Protein AF-X1A5C3-F1 (afdb_monomer_lite)

Secondary structure (DSSP, 8-state):
--SS-STTTHHHH-TT-------S---SS-HHHHHHHTT-SHHHHHHHHHHHHT-

InterPro domains:
  IPR009014 Transketolase C-terminal/Pyruvate-ferredoxin oxidoreductase domain II [G3DSA:3.40.50.920] (1-55)
  IPR009014 Transketolase C-terminal/Pyruvate-ferredoxin oxidoreductase domain II [SSF52922] (1-54)
  IPR033247 Transketolase family [PTHR43522] (1-53)
  IPR055152 Transketolase-like, C-terminal domain [PF22613] (1-41)

Structure (mmCIF, N/CA/C/O backbone):
data_AF-X1A5C3-F1
#
_entry.id   AF-X1A5C3-F1
#
loop_
_atom_site.group_PDB
_atom_site.id
_atom_site.type_symbol
_atom_site.label_atom_id
_atom_site.label_alt_id
_atom_site.label_comp_id
_atom_site.label_asym_id
_atom_site.label_entity_id
_atom_site.label_seq_id
_atom_site.pdbx_PDB_ins_code
_atom_site.Cartn_x
_atom_site.Cartn_y
_atom_site.Cartn_z
_atom_site.occupancy
_atom_site.B_iso_or_equiv
_atom_site.auth_seq_id
_atom_site.auth_comp_id
_atom_site.auth_asym_id
_atom_site.auth_atom_id
_atom_site.pdbx_PDB_model_num
ATOM 1 N N . VAL A 1 1 ? -2.336 -6.103 1.414 1.00 97.69 1 VAL A N 1
ATOM 2 C CA . VAL A 1 1 ? -1.681 -4.812 1.731 1.00 97.69 1 VAL A CA 1
ATOM 3 C C . VAL A 1 1 ? -0.209 -5.012 1.471 1.00 97.69 1 VAL A C 1
ATOM 5 O O . VAL A 1 1 ? 0.370 -5.876 2.114 1.00 97.69 1 VAL A O 1
ATOM 8 N N . GLU A 1 2 ? 0.364 -4.296 0.512 1.00 98.25 2 GLU A N 1
ATOM 9 C CA . GLU A 1 2 ? 1.763 -4.480 0.121 1.00 98.25 2 GLU A CA 1
ATOM 10 C C . GLU A 1 2 ? 2.338 -3.177 -0.436 1.00 98.25 2 GLU A C 1
ATOM 12 O O . GLU A 1 2 ? 1.679 -2.477 -1.197 1.00 98.25 2 GLU A O 1
ATOM 17 N N . THR A 1 3 ? 3.578 -2.840 -0.090 1.00 96.88 3 THR A N 1
ATOM 18 C CA . THR A 1 3 ? 4.269 -1.639 -0.588 1.00 96.88 3 THR A CA 1
ATOM 19 C C . THR A 1 3 ? 4.896 -1.904 -1.959 1.00 96.88 3 THR A C 1
ATOM 21 O O . THR A 1 3 ? 6.100 -1.747 -2.148 1.00 96.88 3 THR A O 1
ATOM 24 N N . GLY A 1 4 ? 4.063 -2.357 -2.895 1.00 96.81 4 GLY A N 1
ATOM 25 C CA . GLY A 1 4 ? 4.416 -2.814 -4.237 1.00 96.81 4 GLY A CA 1
ATOM 26 C C . GLY A 1 4 ? 3.231 -2.683 -5.193 1.00 96.81 4 GLY A C 1
ATOM 27 O O . GLY A 1 4 ? 2.166 -2.204 -4.798 1.00 96.81 4 GLY A O 1
ATOM 28 N N . VAL A 1 5 ? 3.419 -3.068 -6.456 1.00 97.69 5 VAL A N 1
ATOM 29 C CA . VAL A 1 5 ? 2.356 -3.000 -7.470 1.00 97.69 5 VAL A CA 1
ATOM 30 C C . VAL A 1 5 ? 1.206 -3.942 -7.112 1.00 97.69 5 VAL A C 1
ATOM 32 O O . VAL A 1 5 ? 1.415 -5.015 -6.562 1.00 97.69 5 VAL A O 1
ATOM 35 N N . SER A 1 6 ? -0.026 -3.548 -7.432 1.00 97.44 6 SER A N 1
ATOM 36 C CA . SER A 1 6 ? -1.208 -4.391 -7.178 1.00 97.44 6 SER A CA 1
ATOM 37 C C . SER A 1 6 ? -1.286 -5.651 -8.048 1.00 97.44 6 SER A C 1
ATOM 39 O O . SER A 1 6 ? -2.012 -6.574 -7.696 1.00 97.44 6 SER A O 1
ATOM 41 N N . GLN A 1 7 ? -0.543 -5.704 -9.157 1.00 97.62 7 GLN A N 1
ATOM 42 C CA . GLN A 1 7 ? -0.569 -6.819 -10.103 1.00 97.62 7 GLN A CA 1
ATOM 43 C C . GLN A 1 7 ? -0.209 -8.149 -9.424 1.00 97.62 7 GLN A C 1
ATOM 45 O O . GLN A 1 7 ? 0.818 -8.263 -8.760 1.00 97.62 7 GLN A O 1
ATOM 50 N N . GLY A 1 8 ? -1.043 -9.163 -9.643 1.00 97.12 8 GLY A N 1
ATOM 51 C CA . GLY A 1 8 ? -0.937 -10.495 -9.054 1.00 97.12 8 GLY A CA 1
ATOM 52 C C . GLY A 1 8 ? -1.807 -10.690 -7.809 1.00 97.12 8 GLY A C 1
ATOM 53 O O . GLY A 1 8 ? -2.153 -11.831 -7.489 1.00 97.12 8 GLY A O 1
ATOM 54 N N . TRP A 1 9 ? -2.215 -9.614 -7.126 1.00 98.31 9 TRP A N 1
ATOM 55 C CA . TRP A 1 9 ? -3.082 -9.712 -5.948 1.00 98.31 9 TRP A CA 1
ATOM 56 C C . TRP A 1 9 ? -4.535 -10.023 -6.303 1.00 98.31 9 TRP A C 1
ATOM 58 O O . TRP A 1 9 ? -5.221 -10.666 -5.507 1.00 98.31 9 TRP A O 1
ATOM 68 N N . GLU A 1 10 ? -4.991 -9.652 -7.501 1.00 96.31 10 GLU A N 1
ATOM 69 C CA . GLU A 1 10 ? -6.339 -9.918 -8.013 1.00 96.31 10 GLU A CA 1
ATOM 70 C C . GLU A 1 10 ? -6.705 -11.408 -7.966 1.00 96.31 10 GLU A C 1
ATOM 72 O O . GLU A 1 10 ? -7.844 -11.750 -7.658 1.00 96.31 10 GLU A O 1
ATOM 77 N N . ARG A 1 11 ? -5.723 -12.308 -8.143 1.00 97.50 11 ARG A N 1
ATOM 78 C CA . ARG A 1 11 ? -5.916 -13.764 -8.032 1.00 97.50 11 ARG A CA 1
ATOM 79 C C . ARG A 1 11 ? -6.392 -14.199 -6.642 1.00 97.50 11 ARG A C 1
ATOM 81 O O . ARG A 1 11 ? -7.032 -15.240 -6.516 1.00 97.50 11 ARG A O 1
ATOM 88 N N . TRP A 1 12 ? -6.042 -13.440 -5.608 1.00 97.56 12 TRP A N 1
ATOM 89 C CA . TRP A 1 12 ? -6.325 -13.769 -4.212 1.00 97.56 12 TRP A CA 1
ATOM 90 C C . TRP A 1 12 ? -7.512 -12.991 -3.665 1.00 97.56 12 TRP A C 1
ATOM 92 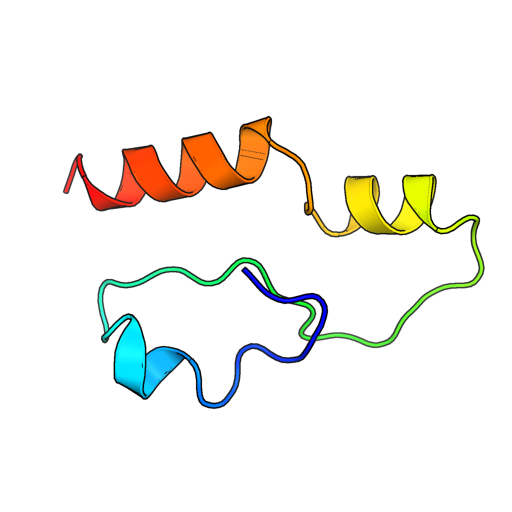O O . TRP A 1 12 ? -8.310 -13.546 -2.915 1.00 97.56 12 TRP A O 1
ATOM 102 N N . VAL A 1 13 ? -7.623 -11.710 -4.021 1.00 97.06 13 VAL A N 1
ATOM 103 C CA . VAL A 1 13 ? -8.697 -10.848 -3.512 1.00 97.06 13 VAL A CA 1
ATOM 104 C C . VAL A 1 13 ? -9.979 -10.943 -4.348 1.00 97.06 13 VAL A C 1
ATOM 106 O O . VAL A 1 13 ? -11.044 -10.585 -3.851 1.00 97.06 13 VAL A O 1
ATOM 109 N N . GLY A 1 14 ? -9.892 -11.458 -5.580 1.00 95.75 14 GLY A N 1
ATOM 110 C CA . GLY A 1 14 ? -11.009 -11.591 -6.514 1.00 95.75 14 GLY A CA 1
ATOM 111 C C . GLY A 1 14 ? -11.511 -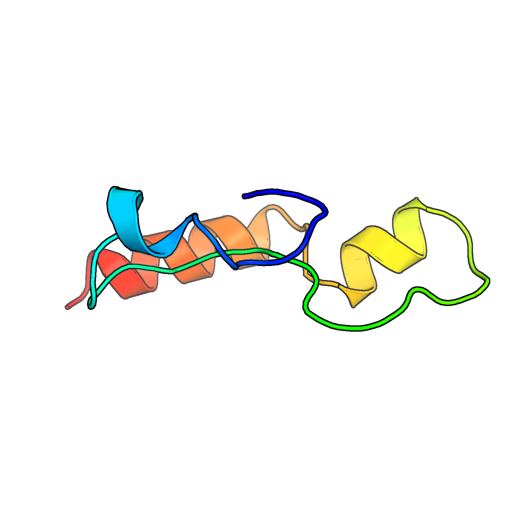10.254 -7.067 1.00 95.75 14 GLY A C 1
ATOM 112 O O . GLY A 1 14 ? -11.065 -9.181 -6.661 1.00 95.75 14 GLY A O 1
ATOM 113 N N . ASP A 1 15 ? -12.487 -10.317 -7.975 1.00 94.31 15 ASP A N 1
ATOM 114 C CA . ASP A 1 15 ? -13.009 -9.145 -8.703 1.00 94.31 15 ASP A CA 1
ATOM 115 C C . AS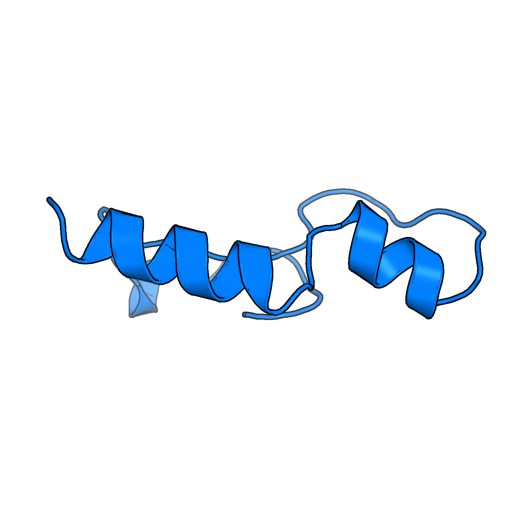P A 1 15 ? -13.650 -8.092 -7.789 1.00 94.31 15 ASP A C 1
ATOM 117 O O . ASP A 1 15 ? -13.633 -6.895 -8.074 1.00 94.31 15 ASP A O 1
ATOM 121 N N . ALA A 1 16 ? -14.217 -8.540 -6.667 1.00 94.75 16 ALA A N 1
ATOM 122 C CA . ALA A 1 16 ? -14.817 -7.671 -5.662 1.00 94.75 16 ALA A CA 1
ATOM 123 C C . ALA A 1 16 ? -13.828 -7.245 -4.562 1.00 94.75 16 ALA A C 1
ATOM 125 O O . ALA A 1 16 ? -14.226 -6.513 -3.656 1.00 94.75 16 ALA A O 1
ATOM 126 N N . GLY A 1 17 ? -12.573 -7.698 -4.621 1.00 96.00 17 GLY A N 1
ATOM 127 C CA . GLY A 1 17 ? -11.537 -7.414 -3.638 1.00 96.00 17 GLY A CA 1
ATOM 128 C C . GLY A 1 17 ? -11.010 -5.979 -3.676 1.00 96.00 17 GLY A C 1
ATOM 129 O O . GLY A 1 17 ? -11.371 -5.167 -4.526 1.00 96.00 17 GLY A O 1
ATOM 130 N N . SER A 1 18 ? -10.134 -5.650 -2.726 1.00 97.00 18 SER A N 1
ATOM 131 C CA . SER A 1 18 ? -9.417 -4.370 -2.694 1.00 97.00 18 SER A CA 1
ATOM 132 C C . SER A 1 18 ? -7.956 -4.589 -2.309 1.00 97.00 18 SER A C 1
ATOM 134 O O . SER A 1 18 ? -7.629 -5.484 -1.525 1.00 97.00 18 SER A O 1
ATOM 136 N N . CYS A 1 19 ? -7.073 -3.751 -2.851 1.00 97.81 19 CYS A N 1
ATOM 137 C CA . CYS A 1 19 ? -5.636 -3.795 -2.615 1.00 97.81 19 CYS A CA 1
ATOM 138 C C . CYS A 1 19 ? -5.133 -2.412 -2.192 1.00 97.81 19 CYS A C 1
ATOM 140 O O . CYS A 1 19 ? -5.289 -1.432 -2.918 1.00 97.81 19 CYS A O 1
ATOM 142 N N . VAL A 1 20 ? -4.469 -2.343 -1.037 1.00 98.06 20 VAL A N 1
ATOM 143 C CA . VAL A 1 20 ? -3.655 -1.181 -0.647 1.00 98.06 20 VAL A CA 1
ATOM 144 C C . VAL A 1 20 ? -2.231 -1.435 -1.137 1.00 98.06 20 VAL A C 1
ATOM 146 O O . VAL A 1 20 ? -1.515 -2.239 -0.530 1.00 98.06 20 VAL A O 1
ATOM 149 N N . CYS A 1 21 ? -1.891 -0.800 -2.263 1.00 98.12 21 CYS A N 1
ATOM 150 C CA . CYS A 1 21 ? -0.693 -1.022 -3.080 1.00 98.12 21 CYS A CA 1
ATOM 151 C C . CYS A 1 21 ? -0.196 0.289 -3.729 1.00 98.12 21 CYS A C 1
ATOM 153 O O . CYS A 1 21 ? -0.887 1.308 -3.713 1.00 98.12 21 CYS A O 1
ATOM 155 N N . VAL A 1 22 ? 0.993 0.264 -4.338 1.00 97.62 22 VAL A N 1
ATOM 156 C CA . VAL A 1 22 ? 1.623 1.393 -5.042 1.00 97.62 22 VAL A CA 1
ATOM 157 C C . VAL A 1 22 ? 1.686 1.115 -6.548 1.00 97.62 22 VAL A C 1
ATOM 159 O O . VAL A 1 22 ? 2.535 0.368 -7.018 1.00 97.62 22 VAL A O 1
ATOM 162 N N . ASN A 1 23 ? 0.824 1.776 -7.325 1.00 97.06 23 ASN A N 1
ATOM 163 C CA . ASN A 1 23 ? 0.765 1.647 -8.794 1.00 97.06 23 ASN A CA 1
ATOM 164 C C . ASN A 1 23 ? 1.431 2.827 -9.534 1.00 97.06 23 ASN A C 1
ATOM 166 O O . ASN A 1 23 ? 1.067 3.157 -10.660 1.00 97.06 23 ASN A O 1
ATOM 170 N N . LYS A 1 24 ? 2.368 3.515 -8.877 1.00 95.81 24 LYS A N 1
ATOM 171 C CA . LYS A 1 24 ? 3.099 4.670 -9.417 1.00 95.81 24 LYS A CA 1
ATOM 172 C C . LYS A 1 24 ? 4.528 4.695 -8.886 1.00 95.81 24 LYS A C 1
ATOM 174 O O . LYS A 1 24 ? 4.821 4.056 -7.881 1.00 95.81 24 LYS A O 1
ATOM 179 N N . PHE A 1 25 ? 5.410 5.455 -9.527 1.00 96.81 25 PHE A N 1
ATOM 180 C CA . PHE A 1 25 ? 6.758 5.655 -8.997 1.00 96.81 25 PHE A CA 1
ATOM 181 C C . PHE A 1 25 ? 6.750 6.384 -7.648 1.00 96.81 25 PHE A C 1
ATOM 183 O O . PHE A 1 25 ? 5.806 7.101 -7.302 1.00 96.81 25 PHE A O 1
ATOM 190 N N . GLY A 1 26 ? 7.838 6.173 -6.905 1.00 95.88 26 GLY A N 1
ATOM 191 C CA . GLY A 1 26 ? 8.095 6.822 -5.629 1.00 95.88 26 GLY A CA 1
ATOM 192 C C . GLY A 1 26 ? 8.299 8.336 -5.747 1.00 95.88 26 GLY A C 1
ATOM 193 O O . GLY A 1 26 ? 8.274 8.924 -6.827 1.00 95.88 26 GLY A O 1
ATOM 194 N N . ALA A 1 27 ? 8.548 8.966 -4.605 1.00 97.44 27 ALA A N 1
ATOM 195 C CA . ALA A 1 27 ? 8.937 10.365 -4.507 1.00 97.44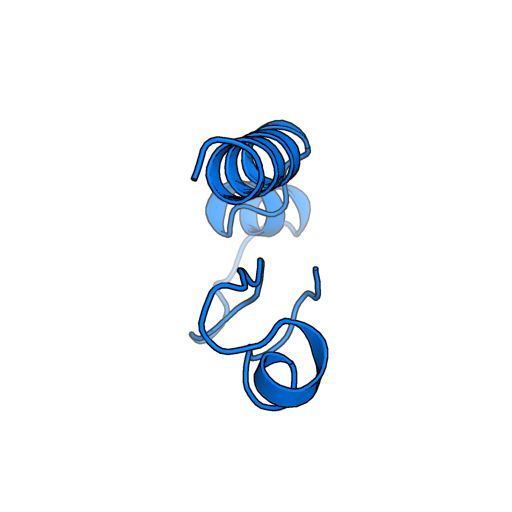 27 ALA A CA 1
ATOM 196 C C . ALA A 1 27 ? 10.038 10.527 -3.452 1.00 97.44 27 ALA A C 1
ATOM 198 O O . ALA A 1 27 ? 10.175 9.692 -2.558 1.00 97.44 27 ALA A O 1
ATOM 199 N N . SER A 1 28 ? 10.816 11.606 -3.545 1.00 98.19 28 SER A N 1
ATOM 200 C CA . SER A 1 28 ? 11.855 11.915 -2.558 1.00 98.19 28 SER A CA 1
ATOM 201 C C . SER A 1 28 ? 11.231 12.550 -1.313 1.00 98.19 28 SER A C 1
ATOM 203 O O . SER A 1 28 ? 10.830 13.712 -1.341 1.00 98.19 28 SER A O 1
ATOM 205 N N . ALA A 1 29 ? 11.101 11.772 -0.236 1.00 97.75 29 ALA A N 1
ATOM 206 C CA . ALA A 1 29 ? 10.617 12.215 1.072 1.00 97.75 29 ALA A CA 1
ATOM 207 C C . ALA A 1 29 ? 10.937 11.161 2.156 1.00 97.75 29 ALA A C 1
ATOM 209 O O . ALA A 1 29 ? 11.239 10.012 1.823 1.00 97.75 29 ALA A O 1
ATOM 210 N N . PRO A 1 30 ? 10.836 11.499 3.457 1.00 98.56 30 PRO A N 1
ATOM 211 C CA . PRO A 1 30 ? 10.951 10.516 4.532 1.00 98.56 30 PRO A CA 1
ATOM 212 C C . PRO A 1 30 ? 9.907 9.397 4.414 1.00 98.56 30 PRO A C 1
ATOM 214 O O . PRO A 1 30 ? 8.741 9.657 4.113 1.00 98.56 30 PRO A O 1
ATOM 217 N N . GLY A 1 31 ? 10.293 8.159 4.740 1.00 96.62 31 GLY A N 1
ATOM 218 C CA . GLY A 1 31 ? 9.433 6.978 4.570 1.00 96.62 31 GLY A CA 1
ATOM 219 C C . GLY A 1 31 ? 8.066 7.089 5.252 1.00 96.62 31 GLY A C 1
ATOM 220 O O . GLY A 1 31 ? 7.055 6.746 4.652 1.00 96.62 31 GLY A O 1
ATOM 221 N N . LYS A 1 32 ? 8.001 7.662 6.462 1.00 97.19 32 LYS A N 1
ATOM 222 C CA . LYS A 1 32 ? 6.729 7.890 7.172 1.00 97.19 32 LYS A CA 1
ATOM 223 C C . LYS A 1 32 ? 5.774 8.795 6.383 1.00 97.19 32 LYS A C 1
ATOM 225 O O . LYS A 1 32 ? 4.586 8.504 6.304 1.00 97.19 32 LYS A O 1
ATOM 230 N N . VAL A 1 33 ? 6.305 9.858 5.777 1.00 98.06 33 VAL A N 1
ATOM 231 C CA . VAL A 1 33 ? 5.522 10.777 4.941 1.00 98.06 33 VAL A CA 1
ATOM 232 C C . VAL A 1 33 ? 5.030 10.048 3.694 1.00 98.06 33 VAL A C 1
ATOM 234 O O . VAL A 1 33 ? 3.866 10.180 3.333 1.00 98.06 33 VAL A O 1
ATOM 237 N N . LEU A 1 34 ? 5.886 9.240 3.059 1.00 97.88 34 LEU A N 1
ATOM 238 C CA . LEU A 1 34 ? 5.495 8.449 1.891 1.00 97.88 34 LEU A CA 1
ATOM 239 C C . LEU A 1 34 ? 4.391 7.438 2.222 1.00 97.88 34 LEU A C 1
ATOM 241 O O . LEU A 1 34 ? 3.419 7.363 1.478 1.00 97.88 34 LEU A O 1
ATOM 245 N N . PHE A 1 35 ? 4.491 6.714 3.340 1.00 97.44 35 PHE A N 1
ATOM 246 C CA . PHE A 1 35 ? 3.456 5.763 3.755 1.00 97.44 35 PHE A CA 1
ATOM 247 C C . PHE A 1 35 ? 2.106 6.438 3.975 1.00 97.44 35 PHE A C 1
ATOM 249 O O . PHE A 1 35 ? 1.107 5.977 3.427 1.00 97.44 35 PHE A O 1
ATOM 256 N N . GLU A 1 36 ? 2.079 7.565 4.688 1.00 97.62 36 GLU A N 1
ATOM 257 C CA . GLU A 1 36 ? 0.852 8.337 4.892 1.00 97.62 36 GLU A CA 1
ATOM 258 C C . GLU A 1 36 ? 0.267 8.815 3.553 1.00 97.62 36 GLU A C 1
ATOM 260 O O . GLU A 1 36 ? -0.905 8.582 3.258 1.00 97.62 36 GLU A O 1
ATOM 265 N N . LYS A 1 37 ? 1.097 9.414 2.688 1.00 97.06 37 LYS A N 1
ATOM 266 C CA . LYS A 1 37 ? 0.661 9.945 1.386 1.00 97.06 37 LYS A CA 1
ATOM 267 C C . LYS A 1 37 ? 0.252 8.867 0.388 1.00 97.06 37 LYS A C 1
ATOM 269 O O . LYS A 1 37 ? -0.499 9.163 -0.540 1.00 97.06 37 LYS A O 1
ATOM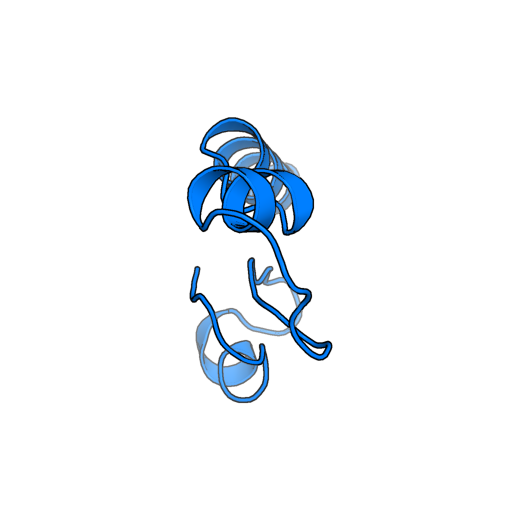 274 N N . TYR A 1 38 ? 0.752 7.644 0.534 1.00 97.56 38 TYR A N 1
ATOM 275 C CA . TYR A 1 38 ? 0.376 6.505 -0.304 1.00 97.56 38 TYR A CA 1
ATOM 276 C C . TYR A 1 38 ? -0.741 5.657 0.320 1.00 97.56 38 TYR A C 1
ATOM 278 O O . TYR A 1 38 ? -1.122 4.645 -0.259 1.00 97.56 38 TYR A O 1
ATOM 286 N N . GLY A 1 39 ? -1.309 6.080 1.454 1.00 97.50 39 GLY A N 1
ATOM 287 C CA . GLY A 1 39 ? -2.470 5.430 2.061 1.00 97.50 39 GLY A CA 1
ATOM 288 C C . GLY A 1 39 ? -2.142 4.160 2.845 1.00 97.50 39 GLY A C 1
ATOM 289 O O . GLY A 1 39 ? -3.043 3.374 3.134 1.00 97.50 39 GLY A O 1
ATOM 290 N N . PHE A 1 40 ? -0.880 3.951 3.224 1.00 98.00 40 PHE A N 1
ATOM 291 C CA . PHE A 1 40 ? -0.469 2.895 4.153 1.00 98.00 40 PHE A CA 1
ATOM 292 C C . PHE A 1 40 ? -0.696 3.350 5.594 1.00 98.00 40 PHE A C 1
ATOM 294 O O . PHE A 1 40 ? 0.235 3.487 6.387 1.00 98.00 40 PHE A O 1
ATOM 301 N N . THR A 1 41 ? -1.958 3.615 5.912 1.00 98.19 41 THR A N 1
ATOM 302 C CA . THR A 1 41 ? -2.421 4.002 7.242 1.00 98.19 41 THR A CA 1
ATOM 303 C C . THR A 1 41 ? -3.428 2.983 7.756 1.00 98.19 41 THR A C 1
ATOM 305 O O . THR A 1 41 ? -4.096 2.296 6.975 1.00 98.19 41 THR A O 1
ATOM 308 N N . VAL A 1 42 ? -3.538 2.869 9.080 1.00 98.25 42 VAL A N 1
ATOM 309 C CA . VAL A 1 42 ? -4.491 1.948 9.717 1.00 98.25 42 VAL A CA 1
ATOM 310 C C . VAL A 1 42 ? -5.917 2.324 9.323 1.00 98.25 42 VAL A C 1
ATOM 312 O O . VAL A 1 42 ? -6.719 1.459 8.979 1.00 98.25 42 VAL A O 1
ATOM 315 N N . GLU A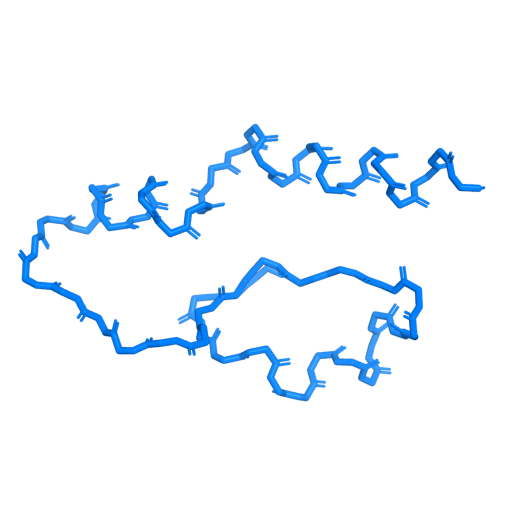 1 43 ? -6.205 3.620 9.304 1.00 98.50 43 GLU A N 1
ATOM 316 C CA . GLU A 1 43 ? -7.509 4.190 8.990 1.00 98.50 43 GLU A CA 1
ATOM 317 C C . GLU A 1 43 ? -7.959 3.792 7.583 1.00 98.50 43 GLU A C 1
ATOM 319 O O . GLU A 1 43 ? -9.069 3.286 7.422 1.00 98.50 43 GLU A O 1
ATOM 324 N N . ASN A 1 44 ? -7.084 3.932 6.580 1.00 98.44 44 ASN A N 1
ATOM 325 C CA . ASN A 1 44 ? -7.414 3.562 5.205 1.00 98.44 44 ASN A CA 1
ATOM 326 C C . ASN A 1 44 ? -7.623 2.046 5.070 1.00 98.44 44 ASN A C 1
ATOM 328 O O . ASN A 1 44 ? -8.574 1.614 4.426 1.00 98.44 44 ASN A O 1
ATOM 332 N N . VAL A 1 45 ? -6.790 1.217 5.711 1.00 98.38 45 VAL A N 1
ATOM 333 C CA . VAL A 1 45 ? -6.967 -0.247 5.670 1.00 98.38 45 VAL A CA 1
ATOM 334 C C . VAL A 1 45 ? -8.312 -0.655 6.281 1.00 98.38 45 VAL A C 1
ATOM 336 O O . VAL A 1 45 ? -9.040 -1.451 5.685 1.00 98.38 45 VAL A O 1
ATOM 339 N N . VAL A 1 46 ? -8.674 -0.088 7.436 1.00 98.38 46 VAL A N 1
ATOM 340 C CA . VAL A 1 46 ? -9.962 -0.356 8.095 1.00 98.38 46 VAL A CA 1
ATOM 341 C C . VAL A 1 46 ? -11.130 0.120 7.233 1.00 98.38 46 VAL A C 1
ATOM 343 O O . VAL A 1 46 ? -12.124 -0.594 7.108 1.00 98.38 46 VAL A O 1
ATOM 346 N N . GLU A 1 47 ? -11.025 1.297 6.617 1.00 98.12 47 GLU A N 1
ATOM 347 C CA . GLU A 1 47 ? -12.053 1.823 5.721 1.00 98.12 47 GLU A CA 1
ATOM 348 C C . GLU A 1 47 ? -12.275 0.901 4.513 1.00 98.12 47 GLU A C 1
ATOM 350 O O . GLU A 1 47 ? -13.418 0.552 4.212 1.00 98.12 47 GLU A O 1
ATOM 355 N N . GLN A 1 48 ? -11.201 0.454 3.853 1.00 97.62 48 GLN A N 1
ATOM 356 C CA . GLN A 1 48 ? -11.289 -0.480 2.727 1.00 97.62 48 GLN A CA 1
ATOM 357 C C . GLN A 1 48 ? -11.917 -1.811 3.152 1.00 97.62 48 GLN A C 1
ATOM 359 O O . GLN A 1 48 ? -12.815 -2.307 2.475 1.00 97.62 48 GLN A O 1
ATOM 364 N N . ALA A 1 49 ? -11.511 -2.361 4.299 1.00 97.69 49 ALA A N 1
ATOM 365 C CA . ALA A 1 49 ? -12.086 -3.598 4.821 1.00 97.69 49 ALA A CA 1
ATOM 366 C C . ALA A 1 49 ? -13.591 -3.457 5.109 1.00 97.69 49 ALA A C 1
ATOM 368 O O . ALA A 1 49 ? -14.378 -4.319 4.724 1.00 97.69 49 ALA A O 1
ATOM 369 N N . ARG A 1 50 ? -14.021 -2.348 5.725 1.00 98.00 50 ARG A N 1
ATOM 370 C CA . ARG A 1 50 ? -15.446 -2.076 5.978 1.00 98.00 50 ARG A CA 1
ATOM 371 C C . ARG A 1 50 ? -16.245 -1.960 4.684 1.00 98.00 50 ARG A C 1
ATOM 373 O O . ARG A 1 50 ? -17.306 -2.567 4.598 1.00 98.00 50 ARG A O 1
ATOM 380 N N . LYS A 1 51 ? -15.723 -1.246 3.679 1.00 97.12 51 LYS A N 1
ATOM 381 C CA . LYS A 1 51 ? -16.355 -1.126 2.352 1.00 97.12 51 LYS A CA 1
ATOM 382 C C . LYS A 1 51 ? -16.544 -2.476 1.666 1.00 97.12 51 LYS A C 1
ATOM 384 O O . LYS A 1 51 ? -17.516 -2.640 0.941 1.00 97.12 51 LYS A O 1
ATOM 389 N N . LEU A 1 52 ? -15.629 -3.423 1.874 1.00 96.56 52 LEU A N 1
ATOM 390 C CA . LEU A 1 52 ? -15.758 -4.776 1.330 1.00 96.56 52 LEU A CA 1
ATOM 391 C C . LEU A 1 52 ? -16.877 -5.572 2.013 1.00 96.56 52 LEU A C 1
ATOM 393 O O . LEU A 1 52 ? -17.574 -6.318 1.338 1.00 96.56 52 LEU A O 1
ATOM 397 N N . LEU A 1 53 ? -17.055 -5.406 3.327 1.00 95.62 53 LEU A N 1
ATOM 398 C CA . LEU A 1 53 ? -18.058 -6.134 4.116 1.00 95.62 53 LEU A CA 1
ATOM 399 C C . LEU A 1 53 ? -19.467 -5.535 4.039 1.00 95.62 53 LEU A C 1
ATOM 401 O O . LEU A 1 53 ? -20.438 -6.236 4.295 1.00 95.62 53 LEU A O 1
ATOM 405 N N . SER A 1 54 ? -19.589 -4.243 3.734 1.00 90.12 54 SER A N 1
ATOM 406 C CA . SER A 1 54 ? -20.875 -3.542 3.623 1.00 90.12 54 SER A CA 1
ATOM 407 C C . SER A 1 54 ? -21.478 -3.597 2.214 1.00 90.12 54 SER A C 1
ATOM 409 O O . SER A 1 54 ? -22.236 -2.698 1.847 1.00 90.12 54 SER A O 1
ATOM 411 N N . ARG A 1 55 ? -21.064 -4.570 1.403 1.00 64.94 55 ARG A N 1
ATOM 412 C CA . ARG A 1 55 ? -21.553 -4.800 0.042 1.00 64.94 55 ARG A CA 1
ATOM 413 C C . ARG A 1 55 ? -22.654 -5.845 0.028 1.00 64.94 55 ARG A C 1
ATOM 415 O O . ARG A 1 55 ? -22.553 -6.805 0.821 1.00 64.94 55 ARG A O 1
#

Foldseek 3Di:
DDAAACPPVCVPQPPLGDDLYDPDDFDPDDPVVRCVVSQVDPVSVVVRVVVSVVD

Sequence (55 aa):
VETGVSQGWERWVGDAGSCVCVNKFGASAPGKVLFEKYGFTVENVVEQARKLLSR

pLDDT: mean 96.62, std 4.51, range [64.94, 98.56]

Radius of gyration: 12.24 Å; chains: 1; bounding box: 33×26×20 Å

Organism: NCBI:txid412755